Protein AF-W1XED7-F1 (afdb_monomer_lite)

Structure (mmCIF, N/CA/C/O backbone):
data_AF-W1XED7-F1
#
_entry.id   AF-W1XED7-F1
#
loop_
_atom_site.group_PDB
_atom_site.id
_atom_site.type_symbol
_atom_site.label_atom_id
_atom_site.label_alt_id
_atom_site.label_comp_id
_atom_site.label_asym_id
_atom_site.label_entity_id
_atom_site.label_seq_id
_atom_site.pdbx_PDB_ins_code
_atom_site.Cartn_x
_atom_site.Cartn_y
_atom_site.Cartn_z
_atom_site.occupancy
_atom_site.B_iso_or_equiv
_atom_site.auth_seq_id
_atom_site.auth_comp_id
_atom_site.auth_asym_id
_atom_site.auth_atom_id
_atom_site.pdbx_PDB_model_num
ATOM 1 N N . ASP A 1 1 ? 9.334 -12.627 -12.522 1.00 59.16 1 ASP A N 1
ATOM 2 C CA . ASP A 1 1 ? 8.604 -11.918 -13.597 1.00 59.16 1 ASP A CA 1
ATOM 3 C C . ASP A 1 1 ? 7.838 -10.745 -12.983 1.00 59.16 1 ASP A C 1
ATOM 5 O O . ASP A 1 1 ? 7.234 -10.907 -11.932 1.00 59.16 1 ASP A O 1
ATOM 9 N N . GLN A 1 2 ? 7.901 -9.550 -13.575 1.00 55.03 2 GLN A N 1
ATOM 10 C CA . GLN A 1 2 ? 7.205 -8.360 -13.043 1.00 55.03 2 GLN A CA 1
ATOM 11 C C . GLN A 1 2 ? 5.683 -8.585 -12.908 1.00 55.03 2 GLN A C 1
ATOM 13 O O . GLN A 1 2 ? 5.065 -8.138 -11.947 1.00 55.03 2 GLN A O 1
ATOM 18 N N . TRP A 1 3 ? 5.110 -9.408 -13.788 1.00 63.06 3 TRP A N 1
ATOM 19 C CA . TRP A 1 3 ? 3.699 -9.798 -13.801 1.00 63.06 3 TRP A CA 1
ATOM 20 C C . TRP A 1 3 ? 3.229 -10.539 -12.544 1.00 63.06 3 TRP A C 1
ATOM 22 O O . TRP A 1 3 ? 2.089 -10.349 -12.102 1.00 63.06 3 TRP A O 1
ATOM 32 N N . SER A 1 4 ? 4.088 -11.350 -11.918 1.00 78.00 4 SER A N 1
ATOM 33 C CA . SER A 1 4 ? 3.706 -12.046 -10.688 1.00 78.00 4 SER A CA 1
ATOM 34 C C . SER A 1 4 ? 3.603 -11.109 -9.488 1.00 78.00 4 SER A C 1
ATOM 36 O O . SER A 1 4 ? 2.812 -11.392 -8.590 1.00 78.00 4 SER A O 1
ATOM 38 N N . TYR A 1 5 ? 4.350 -9.998 -9.457 1.00 79.19 5 TYR A N 1
ATOM 39 C CA . TYR A 1 5 ? 4.268 -9.019 -8.369 1.00 79.19 5 TYR A CA 1
ATOM 40 C C . TYR A 1 5 ? 2.918 -8.301 -8.368 1.00 79.19 5 TYR A C 1
ATOM 42 O O . TYR A 1 5 ? 2.205 -8.339 -7.365 1.00 79.19 5 TYR A O 1
ATOM 50 N N . HIS A 1 6 ? 2.503 -7.760 -9.513 1.00 85.69 6 HIS A N 1
ATOM 51 C CA . HIS A 1 6 ? 1.209 -7.081 -9.636 1.00 85.69 6 HIS A CA 1
ATOM 52 C C . HIS A 1 6 ? 0.040 -8.035 -9.396 1.00 85.69 6 HIS A C 1
ATOM 54 O O . HIS A 1 6 ? -0.895 -7.720 -8.665 1.00 85.69 6 HIS A O 1
ATOM 60 N N . SER A 1 7 ? 0.155 -9.269 -9.892 1.00 88.25 7 SER A N 1
ATOM 61 C CA . SER A 1 7 ? -0.828 -10.321 -9.628 1.00 88.25 7 SER A CA 1
ATOM 62 C C . SER A 1 7 ? -0.951 -10.689 -8.139 1.00 88.25 7 SER A C 1
ATOM 64 O O . SER A 1 7 ? -1.994 -11.200 -7.725 1.00 88.25 7 SER A O 1
ATOM 66 N N . ARG A 1 8 ? 0.092 -10.485 -7.321 1.00 90.31 8 ARG A N 1
ATOM 67 C CA . ARG A 1 8 ? 0.025 -10.667 -5.858 1.00 90.31 8 ARG A CA 1
ATOM 68 C C . ARG A 1 8 ? -0.628 -9.469 -5.175 1.00 90.31 8 ARG A C 1
ATOM 70 O O . ARG A 1 8 ? -1.465 -9.683 -4.304 1.00 90.31 8 ARG A O 1
ATOM 77 N N . LEU A 1 9 ? -0.302 -8.248 -5.599 1.00 91.81 9 LEU A N 1
ATOM 78 C CA . LEU A 1 9 ? -0.926 -7.015 -5.105 1.00 91.81 9 LEU A CA 1
ATOM 79 C C . LEU A 1 9 ? -2.443 -7.019 -5.317 1.00 91.81 9 LEU A C 1
ATOM 81 O O . LEU A 1 9 ? -3.183 -6.782 -4.367 1.00 91.81 9 LEU A O 1
ATOM 85 N N . TYR A 1 10 ? -2.919 -7.405 -6.504 1.00 93.12 10 TYR A N 1
ATOM 86 C CA . TYR A 1 10 ? -4.360 -7.522 -6.759 1.00 93.12 10 TYR A CA 1
ATOM 87 C C . TYR A 1 10 ? -5.035 -8.580 -5.888 1.00 93.12 10 TYR A C 1
ATOM 89 O O . TYR A 1 10 ? -6.098 -8.331 -5.330 1.00 93.12 10 TYR A O 1
ATOM 97 N N . ARG A 1 11 ? -4.404 -9.746 -5.698 1.00 93.94 11 ARG A N 1
ATOM 98 C CA . ARG A 1 11 ? -4.939 -10.777 -4.794 1.00 93.94 11 ARG A CA 1
ATOM 99 C C . ARG A 1 11 ? -4.991 -10.305 -3.343 1.00 93.94 11 ARG A C 1
ATOM 101 O O . ARG A 1 11 ? -5.952 -10.617 -2.648 1.00 93.94 11 ARG A O 1
ATOM 108 N N . ALA A 1 12 ? -3.985 -9.557 -2.893 1.00 95.06 12 ALA A N 1
ATOM 109 C CA . ALA A 1 12 ? -3.981 -8.963 -1.563 1.00 95.06 12 ALA A CA 1
ATOM 110 C C . ALA A 1 12 ? -5.097 -7.918 -1.419 1.00 95.06 12 ALA A C 1
ATOM 112 O O . ALA A 1 12 ? -5.835 -7.962 -0.439 1.00 95.06 12 ALA A O 1
ATOM 113 N N . ALA A 1 13 ? -5.272 -7.038 -2.411 1.00 96.19 13 ALA A N 1
ATOM 114 C CA . ALA A 1 13 ? -6.342 -6.041 -2.440 1.00 96.19 13 ALA A CA 1
ATOM 115 C C . ALA A 1 13 ? -7.728 -6.689 -2.363 1.00 96.19 13 ALA A C 1
ATOM 117 O O . ALA A 1 13 ? -8.535 -6.307 -1.525 1.00 96.19 13 ALA A O 1
ATOM 118 N N . GLU A 1 14 ? -7.962 -7.728 -3.165 1.00 95.81 14 GLU A N 1
ATOM 119 C CA . GLU A 1 14 ? -9.195 -8.520 -3.164 1.00 95.81 14 GLU A CA 1
ATOM 120 C C . GLU A 1 14 ? -9.448 -9.241 -1.834 1.00 95.81 14 GLU A C 1
ATOM 122 O O . GLU A 1 14 ? -10.581 -9.341 -1.368 1.00 95.81 14 GLU A O 1
ATOM 127 N N . PHE A 1 15 ? -8.402 -9.778 -1.206 1.00 96.38 15 PHE A N 1
ATOM 128 C CA . PHE A 1 15 ? -8.534 -10.416 0.100 1.00 96.38 15 PHE A CA 1
ATOM 129 C C . PHE A 1 15 ? -8.887 -9.391 1.183 1.00 96.38 15 PHE A C 1
ATOM 131 O O . PHE A 1 15 ? -9.848 -9.578 1.928 1.00 96.38 15 PHE A O 1
ATOM 138 N N . VAL A 1 16 ? -8.140 -8.287 1.257 1.00 96.88 16 VAL A N 1
ATOM 139 C CA . VAL A 1 16 ? -8.337 -7.249 2.276 1.00 96.88 16 VAL A CA 1
ATOM 140 C C . VAL A 1 16 ? -9.663 -6.511 2.084 1.00 96.88 16 VAL A C 1
ATOM 142 O O . VAL A 1 16 ? -10.317 -6.186 3.074 1.00 96.88 16 VAL A O 1
ATOM 145 N N . SER A 1 17 ? -10.103 -6.291 0.841 1.00 96.12 17 SER A N 1
ATOM 146 C CA . SER A 1 17 ? -11.371 -5.613 0.551 1.00 96.12 17 SER A CA 1
ATOM 147 C C . SER A 1 17 ? -12.578 -6.345 1.145 1.00 96.12 17 SER A C 1
ATOM 149 O O . SER A 1 17 ? -13.514 -5.698 1.608 1.00 96.12 17 SER A O 1
ATOM 151 N N . ARG A 1 18 ? -12.522 -7.681 1.217 1.00 95.56 18 ARG A N 1
ATOM 152 C CA . ARG A 1 18 ? -13.582 -8.536 1.777 1.00 95.56 18 ARG A CA 1
ATOM 153 C C . ARG A 1 18 ? -13.375 -8.958 3.231 1.00 95.56 18 ARG A C 1
ATOM 155 O O . ARG A 1 18 ? -14.242 -9.635 3.776 1.00 95.56 18 ARG A O 1
ATOM 162 N N . THR A 1 19 ? -12.251 -8.604 3.855 1.00 96.19 19 THR A N 1
ATOM 163 C CA . THR A 1 19 ? -11.912 -9.087 5.203 1.00 96.19 19 THR A CA 1
ATOM 164 C C . THR A 1 19 ? -11.951 -7.949 6.222 1.00 96.19 19 THR A C 1
ATOM 166 O O . THR A 1 19 ? -11.325 -6.895 6.067 1.00 96.19 19 THR A O 1
ATOM 169 N N . GLU A 1 20 ? -12.715 -8.139 7.295 1.00 93.00 20 GLU A N 1
ATOM 170 C CA . GLU A 1 20 ? -12.775 -7.195 8.410 1.00 93.00 20 GLU A CA 1
ATOM 171 C C . GLU A 1 20 ? -11.464 -7.200 9.213 1.00 93.00 20 GLU A C 1
ATOM 173 O O . GLU A 1 20 ? -10.780 -8.215 9.295 1.00 93.00 20 GLU A O 1
ATOM 178 N N . GLY A 1 21 ? -11.071 -6.048 9.764 1.00 90.44 21 GLY A N 1
ATOM 179 C CA . GLY A 1 21 ? -9.844 -5.920 10.563 1.00 90.44 21 GLY A CA 1
ATOM 180 C C . GLY A 1 21 ? -8.530 -5.866 9.772 1.00 90.44 21 GLY A C 1
ATOM 181 O O . GLY A 1 21 ? -7.483 -5.642 10.371 1.00 90.44 21 GLY A O 1
ATOM 182 N N . PHE A 1 22 ? -8.559 -6.010 8.443 1.00 93.56 22 PHE A N 1
ATOM 183 C CA . PHE A 1 22 ? -7.370 -5.874 7.595 1.00 93.56 22 PHE A CA 1
ATOM 184 C C . PHE A 1 22 ? -7.320 -4.534 6.855 1.00 93.56 22 PHE A C 1
ATOM 186 O O . PHE A 1 22 ? -8.351 -3.963 6.478 1.00 93.56 22 PHE A O 1
ATOM 193 N N . GLN A 1 23 ? -6.090 -4.076 6.616 1.00 90.75 23 GLN A N 1
ATOM 194 C CA . GLN A 1 23 ? -5.741 -2.890 5.837 1.00 90.75 23 GLN A CA 1
ATOM 195 C C . GLN A 1 23 ? -4.494 -3.167 4.991 1.00 90.75 23 GLN A C 1
ATOM 197 O O . GLN A 1 23 ? -3.665 -4.004 5.353 1.00 90.75 23 GLN A O 1
ATOM 202 N N . ILE A 1 24 ? -4.350 -2.445 3.878 1.00 93.25 24 ILE A N 1
ATOM 203 C CA . ILE A 1 24 ? -3.131 -2.469 3.063 1.00 93.25 24 ILE A CA 1
ATOM 204 C C . ILE A 1 24 ? -2.305 -1.220 3.346 1.00 93.25 24 ILE A C 1
ATOM 206 O O . ILE A 1 24 ? -2.800 -0.096 3.225 1.00 93.25 24 ILE A O 1
ATOM 210 N N . VAL A 1 25 ? -1.026 -1.446 3.651 1.00 92.94 25 VAL A N 1
ATOM 211 C CA . VAL A 1 25 ? 0.018 -0.423 3.622 1.00 92.94 25 VAL A CA 1
ATOM 212 C C . VAL A 1 25 ? 1.051 -0.816 2.573 1.00 92.94 25 VAL A C 1
ATOM 214 O O . VAL A 1 25 ? 1.717 -1.841 2.703 1.00 92.94 25 VAL A O 1
ATOM 217 N N . GLU A 1 26 ? 1.165 -0.012 1.524 1.00 90.88 26 GLU A N 1
ATOM 218 C CA . GLU A 1 26 ? 2.087 -0.220 0.413 1.00 90.88 26 GLU A CA 1
ATOM 219 C C . GLU A 1 26 ? 3.258 0.759 0.516 1.00 90.88 26 GLU A C 1
ATOM 221 O O . GLU A 1 26 ? 3.061 1.969 0.612 1.00 90.88 26 GLU A O 1
ATOM 226 N N . LEU A 1 27 ? 4.481 0.231 0.490 1.00 87.94 27 LEU A N 1
ATOM 227 C CA . LEU A 1 27 ? 5.716 1.009 0.409 1.00 87.94 27 LEU A CA 1
ATOM 228 C C . LEU A 1 27 ? 6.199 0.955 -1.036 1.00 87.94 27 LEU A C 1
ATOM 230 O O . LEU A 1 27 ? 6.584 -0.112 -1.512 1.00 87.94 27 LEU A O 1
ATOM 234 N N . ASN A 1 28 ? 6.157 2.085 -1.731 1.00 82.75 28 ASN A N 1
ATOM 235 C CA . ASN A 1 28 ? 6.484 2.148 -3.152 1.00 82.75 28 ASN A CA 1
ATOM 236 C C . ASN A 1 28 ? 7.585 3.184 -3.388 1.00 82.75 28 ASN A C 1
ATOM 238 O O . ASN A 1 28 ?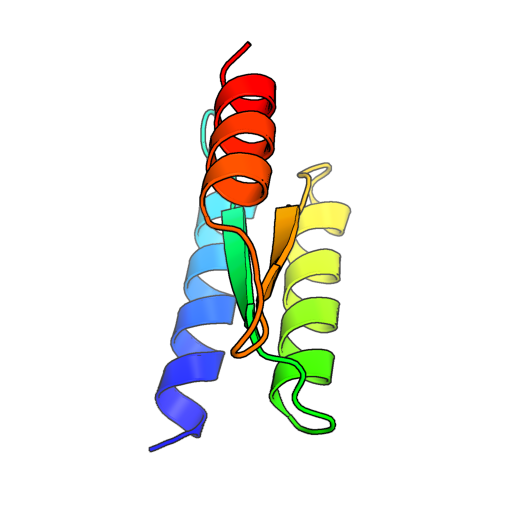 7.545 4.267 -2.796 1.00 82.75 28 ASN A O 1
ATOM 242 N N . SER A 1 29 ? 8.584 2.853 -4.209 1.00 76.31 29 SER A N 1
ATOM 243 C CA . SER A 1 29 ? 9.617 3.824 -4.557 1.00 76.31 29 SER A CA 1
ATOM 244 C C . SER A 1 29 ? 9.126 4.787 -5.638 1.00 76.31 29 SER A C 1
ATOM 246 O O . SER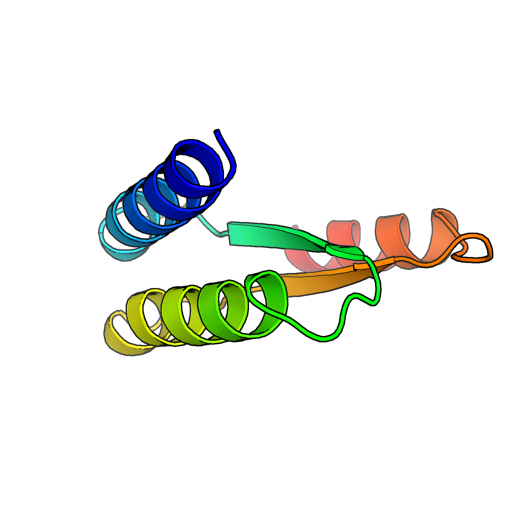 A 1 29 ? 8.150 4.516 -6.335 1.00 76.31 29 SER A O 1
ATOM 248 N N . PHE A 1 30 ? 9.752 5.956 -5.784 1.00 64.31 30 PHE A N 1
ATOM 249 C CA . PHE A 1 30 ? 9.438 6.838 -6.912 1.00 64.31 30 PHE A CA 1
ATOM 250 C C . PHE A 1 30 ? 9.820 6.160 -8.239 1.00 64.31 30 PHE A C 1
ATOM 252 O O . PHE A 1 30 ? 10.951 6.269 -8.702 1.00 64.31 30 PHE A O 1
ATOM 259 N N . GLY A 1 31 ? 8.864 5.472 -8.861 1.00 61.28 31 GLY A N 1
ATOM 260 C CA . GLY A 1 31 ? 8.973 4.925 -10.208 1.00 61.28 31 GLY A CA 1
ATOM 261 C C . GLY A 1 31 ? 7.825 5.436 -11.066 1.00 61.28 31 GLY A C 1
ATOM 262 O O . GLY A 1 31 ? 6.661 5.175 -10.764 1.00 61.28 31 GLY A O 1
ATOM 263 N N . CYS A 1 32 ? 8.121 6.180 -12.136 1.00 62.47 32 CYS A N 1
ATOM 264 C CA . CYS A 1 32 ? 7.125 6.387 -13.183 1.00 62.47 32 CYS A CA 1
ATOM 265 C C . CYS A 1 32 ? 7.047 5.094 -14.006 1.00 62.47 32 CYS A C 1
ATOM 267 O O . CYS A 1 32 ? 8.062 4.594 -14.492 1.00 62.47 32 CYS A O 1
ATOM 269 N N . GLY A 1 33 ? 5.859 4.496 -14.104 1.00 73.12 33 GLY A N 1
ATOM 270 C CA . GLY A 1 33 ? 5.695 3.248 -14.841 1.00 73.12 33 GLY A CA 1
ATOM 271 C C . GLY A 1 33 ? 4.566 2.373 -14.320 1.00 73.12 33 GLY A C 1
ATOM 272 O O . GLY A 1 33 ? 3.550 2.850 -13.824 1.00 73.12 33 GLY A O 1
ATOM 273 N N . LEU A 1 34 ? 4.738 1.064 -14.466 1.00 77.38 34 LEU A N 1
ATOM 274 C CA . LEU A 1 34 ? 3.693 0.080 -14.195 1.00 77.38 34 LEU A CA 1
ATOM 275 C C . LEU A 1 34 ? 3.273 0.040 -12.713 1.00 77.38 34 LEU A C 1
ATOM 277 O O . LEU A 1 34 ? 2.109 -0.210 -12.417 1.00 77.38 34 LEU A O 1
ATOM 281 N N . ASP A 1 35 ? 4.183 0.364 -11.793 1.00 78.81 35 ASP A N 1
ATOM 282 C CA . ASP A 1 35 ? 3.908 0.339 -10.353 1.00 78.81 35 ASP A CA 1
ATOM 283 C C . ASP A 1 35 ? 2.933 1.438 -9.910 1.00 78.81 35 ASP A C 1
ATOM 285 O O . ASP A 1 35 ? 2.101 1.187 -9.040 1.00 78.81 35 ASP A O 1
ATOM 289 N N . SER A 1 36 ? 2.953 2.622 -10.540 1.00 80.00 36 SER A N 1
ATOM 290 C CA . SER A 1 36 ? 1.967 3.670 -10.239 1.00 80.00 36 SER A CA 1
ATOM 291 C C . SER A 1 36 ? 0.564 3.283 -10.708 1.00 80.00 36 SER A C 1
ATOM 293 O O . SER A 1 36 ? -0.402 3.512 -9.991 1.00 80.00 36 SER A O 1
ATOM 295 N N . ILE A 1 37 ? 0.459 2.629 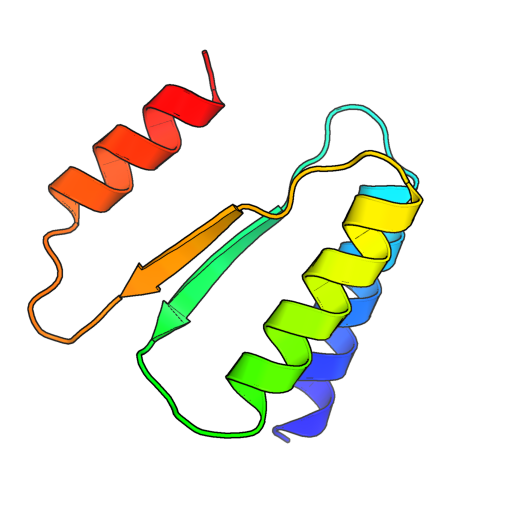-11.870 1.00 85.94 37 ILE A N 1
ATOM 296 C CA . ILE A 1 37 ? -0.823 2.142 -12.405 1.00 85.94 37 ILE A CA 1
ATOM 297 C C . ILE A 1 37 ? -1.402 1.057 -11.490 1.00 85.94 37 ILE A C 1
ATOM 299 O O . ILE A 1 37 ? -2.599 1.032 -11.216 1.00 85.94 37 ILE A O 1
ATOM 303 N N . VAL A 1 38 ? -0.551 0.158 -10.995 1.00 89.12 38 VAL A N 1
ATOM 304 C CA . VAL A 1 38 ? -0.984 -0.940 -10.125 1.00 89.12 38 VAL A CA 1
ATOM 305 C C . VAL A 1 38 ? -1.420 -0.421 -8.758 1.00 89.12 38 VAL A C 1
ATOM 307 O O . VAL A 1 38 ? -2.441 -0.878 -8.249 1.00 89.12 38 VAL A O 1
ATOM 310 N N . ALA A 1 39 ? -0.701 0.548 -8.187 1.00 90.06 39 ALA A N 1
ATOM 311 C CA . ALA A 1 39 ? -1.091 1.191 -6.935 1.00 90.06 39 ALA A CA 1
ATOM 312 C C . ALA A 1 39 ? -2.461 1.886 -7.054 1.00 90.06 39 ALA A C 1
ATOM 314 O O . ALA A 1 39 ? -3.305 1.724 -6.172 1.00 90.06 39 ALA A O 1
ATOM 315 N N . ASP A 1 40 ? -2.715 2.592 -8.162 1.00 90.38 40 ASP A N 1
ATOM 316 C CA . ASP A 1 40 ? -4.018 3.213 -8.433 1.00 90.38 40 ASP A CA 1
ATOM 317 C C . ASP A 1 40 ? -5.129 2.157 -8.552 1.00 90.38 40 ASP A C 1
ATOM 319 O O . ASP A 1 40 ? -6.183 2.273 -7.931 1.00 90.38 40 ASP A O 1
ATOM 323 N N . GLN A 1 41 ? -4.870 1.053 -9.252 1.00 92.69 41 GLN A N 1
ATOM 324 C CA . GLN A 1 41 ? -5.853 -0.018 -9.3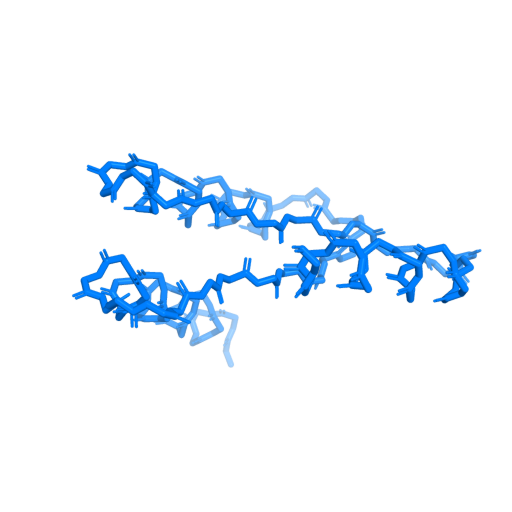91 1.00 92.69 41 GLN A CA 1
ATOM 325 C C . GLN A 1 41 ? -6.132 -0.752 -8.062 1.00 92.69 41 GLN A C 1
ATOM 327 O O . GLN A 1 41 ? -7.273 -1.133 -7.790 1.00 92.69 41 GLN A O 1
ATOM 332 N N . VAL A 1 42 ? -5.120 -0.940 -7.207 1.00 94.62 42 VAL A N 1
ATOM 333 C CA . VAL A 1 42 ? -5.283 -1.480 -5.843 1.00 94.62 42 VAL A CA 1
ATOM 334 C C . VAL A 1 42 ? -6.128 -0.542 -4.984 1.00 94.62 42 VAL A C 1
ATOM 336 O O . VAL A 1 42 ? -7.017 -1.001 -4.257 1.00 94.62 42 VAL A O 1
ATOM 339 N N . LYS A 1 43 ? -5.892 0.767 -5.092 1.00 94.88 43 LYS A N 1
ATOM 340 C CA . LYS A 1 43 ? -6.696 1.788 -4.422 1.00 94.88 43 LYS A CA 1
ATOM 341 C C . LYS A 1 43 ? -8.163 1.708 -4.833 1.00 94.88 43 LYS A C 1
ATOM 343 O O . LYS A 1 43 ? -9.024 1.791 -3.956 1.00 94.88 43 LYS A O 1
ATOM 348 N N . ASP A 1 44 ? -8.454 1.502 -6.114 1.00 95.25 44 ASP A N 1
ATOM 349 C CA . ASP A 1 44 ? -9.827 1.393 -6.616 1.00 95.25 44 ASP A CA 1
ATOM 350 C C . ASP A 1 44 ? -10.552 0.158 -6.059 1.00 95.25 44 ASP A C 1
ATOM 352 O O . ASP A 1 44 ? -11.682 0.273 -5.579 1.00 95.25 44 ASP A O 1
ATOM 356 N N . ILE A 1 45 ? -9.887 -1.006 -6.027 1.00 95.56 45 ILE A N 1
ATOM 357 C CA . ILE A 1 45 ? -10.440 -2.252 -5.456 1.00 95.56 45 ILE A CA 1
ATOM 358 C C . ILE A 1 45 ? -10.826 -2.062 -3.980 1.00 95.56 45 ILE A C 1
ATOM 360 O O . ILE A 1 45 ? -11.903 -2.481 -3.539 1.00 95.56 45 IL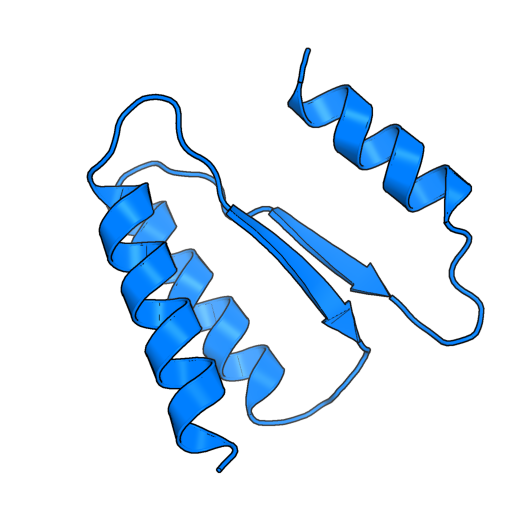E A O 1
ATOM 364 N N . LEU A 1 46 ? -9.945 -1.426 -3.203 1.00 96.38 46 LEU A N 1
ATOM 365 C CA . LEU A 1 46 ? -10.181 -1.163 -1.784 1.00 96.38 46 LEU A CA 1
ATOM 366 C C . LEU A 1 46 ? -11.283 -0.114 -1.580 1.00 96.38 46 LEU A C 1
ATOM 368 O O . LEU A 1 46 ? -12.183 -0.321 -0.763 1.00 96.38 46 LEU A O 1
ATOM 372 N N . SER A 1 47 ? -11.264 0.967 -2.364 1.00 94.88 47 SER A N 1
ATOM 373 C CA . SER A 1 47 ? -12.237 2.063 -2.264 1.00 94.88 47 SER A CA 1
ATOM 374 C C . SER A 1 47 ? -13.656 1.606 -2.604 1.00 94.88 47 SER A C 1
ATOM 376 O O . SER A 1 47 ? -14.599 2.010 -1.926 1.00 94.88 47 SER A O 1
ATOM 378 N N . ALA A 1 48 ? -13.815 0.697 -3.573 1.00 95.12 48 ALA A N 1
ATOM 379 C CA . ALA A 1 48 ? -15.103 0.083 -3.908 1.00 95.12 48 ALA A CA 1
ATOM 380 C C . ALA A 1 48 ? -15.745 -0.675 -2.726 1.00 95.12 48 ALA A C 1
ATOM 382 O O . ALA A 1 48 ? -16.959 -0.853 -2.689 1.00 95.12 48 ALA A O 1
ATOM 383 N N . ASN A 1 49 ? -14.940 -1.085 -1.741 1.00 94.31 49 ASN A N 1
ATOM 384 C CA . ASN A 1 49 ? -15.378 -1.776 -0.529 1.00 94.31 49 ASN A CA 1
ATOM 385 C C . ASN A 1 49 ? -15.216 -0.911 0.735 1.00 94.31 49 ASN A C 1
ATOM 387 O O . ASN A 1 49 ? -15.160 -1.439 1.843 1.00 94.31 49 ASN A O 1
ATOM 391 N N . HIS A 1 50 ? -15.140 0.417 0.584 1.00 93.56 50 HIS A N 1
ATOM 392 C CA . HIS A 1 50 ? -14.986 1.377 1.686 1.00 93.56 50 HIS A CA 1
ATOM 393 C C . HIS A 1 50 ? -13.728 1.141 2.548 1.00 93.56 50 HIS A C 1
ATOM 395 O O . HIS A 1 50 ? -13.703 1.464 3.737 1.00 93.56 50 HIS A O 1
ATOM 401 N N . LYS A 1 51 ? -12.666 0.579 1.959 1.00 94.69 51 LYS A N 1
ATOM 402 C CA . LYS A 1 51 ? -11.368 0.364 2.610 1.00 94.69 51 LYS A CA 1
ATOM 403 C C . LYS A 1 51 ? -10.352 1.404 2.149 1.00 94.69 51 LYS A C 1
ATOM 405 O O . LYS A 1 51 ? -10.336 1.821 0.995 1.00 94.69 51 LYS A O 1
ATOM 410 N N . ILE A 1 52 ? -9.465 1.786 3.062 1.00 91.81 52 ILE A N 1
ATOM 411 C CA . ILE A 1 52 ? -8.400 2.757 2.800 1.00 91.81 52 ILE A CA 1
ATOM 412 C C . ILE A 1 52 ? -7.160 2.021 2.282 1.00 91.81 52 ILE A C 1
ATOM 414 O O . ILE A 1 52 ? -6.688 1.066 2.900 1.00 91.81 52 ILE A O 1
ATOM 418 N N . HIS A 1 53 ? -6.607 2.501 1.167 1.00 94.44 53 HIS A N 1
ATOM 419 C CA . HIS A 1 53 ? -5.271 2.136 0.697 1.00 94.44 53 HIS A CA 1
ATOM 420 C C . HIS A 1 53 ? -4.254 3.143 1.230 1.00 94.44 53 HIS A C 1
ATOM 422 O O . HIS A 1 53 ? -4.301 4.324 0.881 1.00 94.44 53 HIS A O 1
ATOM 428 N N . THR A 1 54 ? -3.339 2.694 2.088 1.00 93.06 54 THR A N 1
ATOM 429 C CA . THR A 1 54 ? -2.250 3.547 2.574 1.00 93.06 54 THR A CA 1
ATOM 430 C C . THR A 1 54 ? -1.031 3.360 1.684 1.00 93.06 54 THR A C 1
ATOM 432 O O . THR A 1 54 ? -0.345 2.348 1.786 1.00 93.06 54 THR A O 1
ATOM 435 N N . LEU A 1 55 ? -0.716 4.357 0.861 1.00 90.19 55 LEU A N 1
ATOM 436 C CA . LEU A 1 55 ? 0.505 4.378 0.058 1.00 90.19 55 LEU A CA 1
ATOM 437 C C . LEU A 1 55 ? 1.568 5.273 0.715 1.00 90.19 55 LEU A C 1
ATOM 439 O O . LEU A 1 55 ? 1.345 6.465 0.944 1.00 90.19 55 LEU A O 1
ATOM 443 N N . LEU A 1 56 ? 2.734 4.700 0.999 1.00 88.56 56 LEU A N 1
ATOM 444 C CA . LEU A 1 56 ? 3.910 5.371 1.541 1.00 88.56 56 LEU A CA 1
ATOM 445 C C . LEU A 1 56 ? 5.004 5.397 0.472 1.00 88.56 56 LEU A C 1
ATOM 447 O O . LEU A 1 56 ? 5.512 4.355 0.064 1.00 88.56 56 LEU A O 1
ATOM 451 N N . LYS A 1 57 ? 5.363 6.597 0.012 1.00 83.56 57 LYS A N 1
ATOM 452 C CA . LYS A 1 57 ? 6.425 6.777 -0.982 1.00 83.56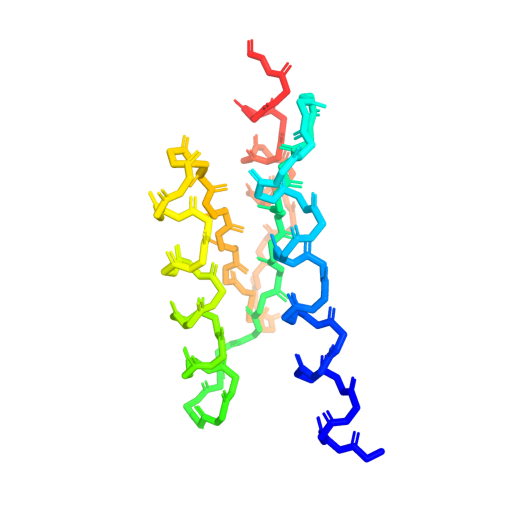 57 LYS A CA 1
ATOM 453 C C . LYS A 1 57 ? 7.792 6.797 -0.304 1.00 83.56 57 LYS A C 1
ATOM 455 O O . LYS A 1 57 ? 7.956 7.513 0.683 1.00 83.56 57 LYS A O 1
ATOM 460 N N . ILE A 1 58 ? 8.739 6.028 -0.837 1.00 84.25 58 ILE A N 1
ATOM 461 C CA . ILE A 1 58 ? 10.127 5.954 -0.364 1.00 84.25 58 ILE A CA 1
ATOM 462 C C . ILE A 1 58 ? 11.110 6.335 -1.490 1.00 84.25 58 ILE A C 1
ATOM 464 O O . ILE A 1 58 ? 10.942 5.963 -2.645 1.00 84.25 58 ILE A O 1
ATOM 468 N N . ASP A 1 59 ? 12.142 7.098 -1.171 1.00 79.88 59 ASP A N 1
ATOM 469 C CA . ASP A 1 59 ? 13.290 7.425 -2.024 1.00 79.88 59 ASP A CA 1
ATOM 470 C C . ASP A 1 59 ? 14.598 7.079 -1.289 1.00 79.88 59 ASP A C 1
ATOM 472 O O . ASP A 1 59 ? 14.577 6.737 -0.104 1.00 79.88 59 ASP A O 1
ATOM 476 N N . GLU A 1 60 ? 15.742 7.154 -1.978 1.00 67.56 60 GLU A N 1
ATOM 477 C CA . GLU A 1 60 ? 17.063 6.874 -1.381 1.00 67.56 60 GLU A CA 1
ATOM 478 C C . GLU A 1 60 ? 17.393 7.773 -0.171 1.00 67.56 60 GLU A C 1
ATOM 480 O O . GLU A 1 60 ? 18.230 7.405 0.651 1.00 67.56 60 GLU A O 1
ATOM 485 N N . GLY A 1 61 ? 16.724 8.923 -0.022 1.00 69.12 61 GLY A N 1
ATOM 486 C CA . GLY A 1 61 ? 16.886 9.852 1.099 1.00 69.12 61 GLY A CA 1
ATOM 487 C C . GLY A 1 61 ? 15.786 9.763 2.164 1.00 69.12 61 GLY A C 1
ATOM 488 O O . GLY A 1 61 ? 15.778 10.569 3.100 1.00 69.12 61 GLY A O 1
ATOM 489 N N . THR A 1 62 ? 14.837 8.830 2.046 1.00 70.56 62 THR A N 1
ATOM 490 C CA . THR A 1 62 ? 13.621 8.867 2.859 1.00 70.56 62 THR A CA 1
ATOM 491 C C . THR A 1 62 ? 13.922 8.494 4.301 1.00 70.56 62 THR A C 1
ATOM 493 O O . THR A 1 62 ? 14.395 7.403 4.618 1.00 70.56 62 THR A O 1
ATOM 496 N N . ASN A 1 63 ? 13.583 9.407 5.211 1.00 76.25 63 ASN A N 1
ATOM 497 C CA . ASN A 1 63 ? 13.748 9.198 6.640 1.00 76.25 63 ASN A CA 1
ATOM 498 C C . ASN A 1 63 ? 12.762 8.127 7.144 1.00 76.25 63 ASN A C 1
ATOM 500 O O . ASN A 1 63 ? 11.565 8.385 7.309 1.00 76.25 63 ASN A O 1
ATOM 504 N N . LEU A 1 64 ? 13.282 6.937 7.456 1.00 79.94 64 LEU A N 1
ATOM 505 C CA . LEU A 1 64 ? 12.521 5.820 8.033 1.00 79.94 64 LEU A CA 1
ATOM 506 C C . LEU A 1 64 ? 11.794 6.193 9.338 1.00 79.94 64 LEU A C 1
ATOM 508 O O . LEU A 1 64 ? 10.787 5.573 9.681 1.00 79.94 64 LEU A O 1
ATOM 512 N N . GLY A 1 65 ? 12.241 7.231 10.049 1.00 82.94 65 GLY A N 1
ATOM 513 C CA . GLY A 1 65 ? 11.541 7.792 11.203 1.00 82.94 65 GLY A CA 1
ATOM 514 C C . GLY A 1 65 ? 10.175 8.383 10.840 1.00 82.94 65 GLY A C 1
ATOM 515 O O . GLY A 1 65 ? 9.195 8.111 11.530 1.00 82.94 65 GLY A O 1
ATOM 516 N N . ALA A 1 66 ? 10.067 9.111 9.724 1.00 81.25 66 ALA A N 1
ATOM 517 C CA . ALA A 1 66 ? 8.791 9.662 9.258 1.00 81.25 66 ALA A CA 1
ATOM 518 C C . ALA A 1 66 ? 7.814 8.550 8.834 1.00 81.25 66 ALA A C 1
ATOM 520 O O . ALA A 1 66 ? 6.629 8.598 9.171 1.00 81.25 66 ALA A O 1
ATOM 521 N N . VAL A 1 67 ? 8.326 7.508 8.168 1.00 84.62 67 VAL A N 1
ATOM 522 C CA . VAL A 1 67 ? 7.562 6.292 7.833 1.00 84.62 67 VAL A CA 1
ATOM 523 C C . VAL A 1 67 ? 7.066 5.602 9.107 1.00 84.62 67 VAL A C 1
ATOM 525 O O . VAL A 1 67 ? 5.886 5.274 9.215 1.00 84.62 67 VAL A O 1
ATOM 528 N N . THR A 1 68 ? 7.937 5.449 10.107 1.00 85.38 68 THR A N 1
ATOM 529 C CA . THR A 1 68 ? 7.605 4.820 11.395 1.00 85.38 68 THR A CA 1
ATOM 530 C C . THR A 1 68 ? 6.506 5.581 12.136 1.00 85.38 68 THR A C 1
ATOM 532 O O . THR A 1 68 ? 5.574 4.967 12.653 1.00 85.38 68 THR A O 1
ATOM 535 N N . ILE A 1 69 ? 6.579 6.916 12.174 1.00 86.50 69 ILE A N 1
ATOM 536 C CA . ILE A 1 69 ? 5.546 7.755 12.799 1.00 86.50 69 ILE A CA 1
ATOM 537 C C . ILE A 1 69 ? 4.199 7.550 12.099 1.00 86.50 69 ILE A C 1
ATOM 539 O O . ILE A 1 69 ? 3.189 7.325 12.765 1.00 86.50 69 ILE A O 1
ATOM 543 N N . ARG A 1 70 ? 4.187 7.561 10.763 1.00 84.12 70 ARG A N 1
ATOM 544 C CA . ARG A 1 70 ? 2.961 7.399 9.976 1.00 84.12 70 ARG A CA 1
ATOM 545 C C . ARG A 1 70 ? 2.334 6.012 10.134 1.00 84.12 70 ARG A C 1
ATOM 547 O O . ARG A 1 70 ? 1.115 5.902 10.202 1.00 84.12 70 ARG A O 1
ATOM 554 N N . LEU A 1 71 ? 3.147 4.965 10.260 1.00 86.12 71 LEU A N 1
ATOM 555 C CA . LEU A 1 71 ? 2.658 3.619 10.574 1.00 86.12 71 LEU A CA 1
ATOM 556 C C . LEU A 1 71 ? 2.034 3.544 11.971 1.00 86.12 71 LEU A C 1
ATOM 558 O O . LEU A 1 71 ? 0.971 2.952 12.128 1.00 86.12 71 LEU A O 1
ATOM 562 N N . ARG A 1 72 ? 2.646 4.178 12.980 1.00 87.94 72 ARG A N 1
ATOM 563 C CA . ARG A 1 72 ? 2.087 4.213 14.342 1.00 87.94 72 ARG A CA 1
ATOM 564 C C . ARG A 1 72 ? 0.739 4.929 14.398 1.00 87.94 72 ARG A C 1
ATOM 566 O O . ARG A 1 72 ? -0.147 4.453 15.092 1.00 87.94 72 ARG A O 1
ATOM 573 N N . SER A 1 73 ? 0.557 6.007 13.631 1.00 83.56 73 SER A N 1
ATOM 574 C CA . SER A 1 73 ? -0.736 6.707 13.563 1.00 83.56 73 SER A CA 1
ATOM 575 C C . SER A 1 73 ? -1.861 5.909 12.897 1.00 83.56 73 SER A C 1
ATOM 577 O O . SER A 1 73 ? -3.012 6.304 12.999 1.00 83.56 73 SER A O 1
ATOM 579 N N . LEU A 1 74 ? -1.552 4.816 12.190 1.00 83.62 74 LEU A N 1
ATOM 580 C CA . LEU A 1 74 ? -2.573 3.932 11.610 1.00 83.62 74 LEU A CA 1
ATOM 581 C C . LEU A 1 74 ? -3.045 2.853 12.593 1.00 83.62 74 LEU A C 1
ATOM 583 O O . LEU A 1 74 ? -4.066 2.220 12.352 1.00 83.62 74 LEU A O 1
ATOM 587 N N . GLN A 1 75 ? -2.290 2.611 13.670 1.00 75.12 75 GLN A N 1
ATOM 588 C CA . GLN A 1 75 ? -2.630 1.625 14.702 1.00 75.12 75 GLN A CA 1
ATOM 589 C C . GLN A 1 75 ? -3.513 2.205 15.817 1.00 75.12 75 GLN A C 1
ATOM 591 O O . GLN A 1 75 ? -4.080 1.438 16.591 1.00 75.12 75 GLN A O 1
ATOM 596 N N . SER A 1 76 ? -3.568 3.534 15.921 1.00 56.75 76 SER A N 1
ATOM 597 C CA . SER A 1 76 ? -4.328 4.304 16.914 1.00 56.75 76 SER A CA 1
ATOM 598 C C . SER A 1 76 ? -5.727 4.640 16.425 1.00 56.75 76 SER A C 1
ATOM 600 O O . SER A 1 76 ? -6.670 4.484 17.226 1.00 56.75 76 SER A O 1
#

Secondary structure (DSSP, 8-state):
-HHHHHHHHHHHHHHHHTSTT--EEEEEES--SHHHHHHHHHHHHHHTTT--EEEEEE-TT--HHHHHHHHHHHH-

Foldseek 3Di:
DVVVVLVVLVVVLQVQLPDPPDAAEAEEEPDDDDVVVSLVVSQVSNVVSVGHYHYHYDDPPDDVVVVVVVVVVVVD

Organism: NCBI:txid408170

InterPro domains:
  IPR051805 Dehydratase Activator and Reductase Protein [PTHR32329] (1-75)

Radius of gyration: 13.04 Å; chains: 1; bounding box: 32×22×32 Å

Sequence (76 aa):
DQWSYHSRLYRAAEFVSRTEGFQIVELNSFGCGLDSIVADQVKDILSANHKIHTLLKIDEGTNLGAVTIRLRSLQS

pLDDT: mean 85.26, std 10.72, range [55.03, 96.88]